Protein AF-A0A2V9G6Y2-F1 (afdb_monomer_lite)

Structure (mmCIF, N/CA/C/O backbone):
data_AF-A0A2V9G6Y2-F1
#
_entry.id   AF-A0A2V9G6Y2-F1
#
loop_
_atom_site.group_PDB
_atom_site.id
_atom_site.type_symbol
_atom_site.label_atom_id
_atom_site.label_alt_id
_atom_site.label_comp_id
_atom_site.label_asym_id
_atom_site.label_entity_id
_atom_site.label_seq_id
_atom_site.pd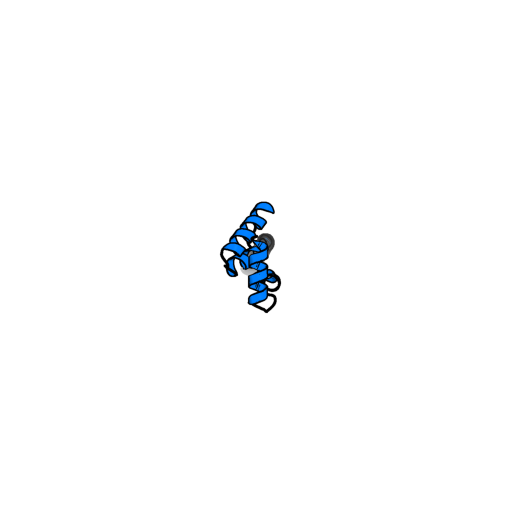bx_PDB_ins_code
_atom_site.Cartn_x
_atom_site.Cartn_y
_atom_site.Cartn_z
_atom_site.occupancy
_atom_site.B_iso_or_equiv
_atom_site.auth_seq_id
_atom_site.auth_comp_id
_atom_site.auth_asym_id
_atom_site.auth_atom_id
_atom_site.pdbx_PDB_model_num
ATOM 1 N N . MET A 1 1 ? 46.002 3.711 -72.994 1.00 53.16 1 MET A N 1
ATOM 2 C CA . MET A 1 1 ? 45.031 3.710 -71.873 1.00 53.16 1 MET A CA 1
ATOM 3 C C . MET A 1 1 ? 45.681 4.340 -70.651 1.00 53.16 1 MET A C 1
ATOM 5 O O . MET A 1 1 ? 46.838 4.048 -70.379 1.00 53.16 1 MET A O 1
ATOM 9 N N . ASN A 1 2 ? 44.997 5.282 -69.998 1.00 58.44 2 ASN A N 1
ATOM 10 C CA . ASN A 1 2 ? 45.593 6.228 -69.049 1.00 58.44 2 ASN A CA 1
ATOM 11 C C . ASN A 1 2 ? 45.296 5.803 -67.597 1.00 58.44 2 ASN A C 1
ATOM 13 O O . ASN A 1 2 ? 44.285 6.190 -67.014 1.00 58.44 2 ASN A O 1
ATOM 17 N N . LEU A 1 3 ? 46.189 4.985 -67.031 1.00 64.38 3 LEU A N 1
ATOM 18 C CA . LEU A 1 3 ? 46.064 4.371 -65.699 1.00 64.38 3 LEU A CA 1
ATOM 19 C C . LEU A 1 3 ? 45.912 5.400 -64.556 1.00 64.38 3 LEU A C 1
ATOM 21 O O . LEU A 1 3 ? 45.396 5.079 -63.486 1.00 64.38 3 LEU A O 1
ATOM 25 N N . GLY A 1 4 ? 46.345 6.647 -64.777 1.00 71.31 4 GLY A N 1
ATOM 26 C CA . GLY A 1 4 ? 46.180 7.742 -63.821 1.00 71.31 4 GLY A CA 1
ATOM 27 C C . GLY A 1 4 ? 44.725 8.188 -63.662 1.00 71.31 4 GLY A C 1
ATOM 28 O O . GLY A 1 4 ? 44.288 8.456 -62.544 1.00 71.31 4 GLY A O 1
ATOM 29 N N . MET A 1 5 ? 43.940 8.217 -64.743 1.00 68.19 5 MET A N 1
ATOM 30 C CA . MET A 1 5 ? 42.539 8.655 -64.679 1.00 68.19 5 MET A CA 1
ATOM 31 C C . MET A 1 5 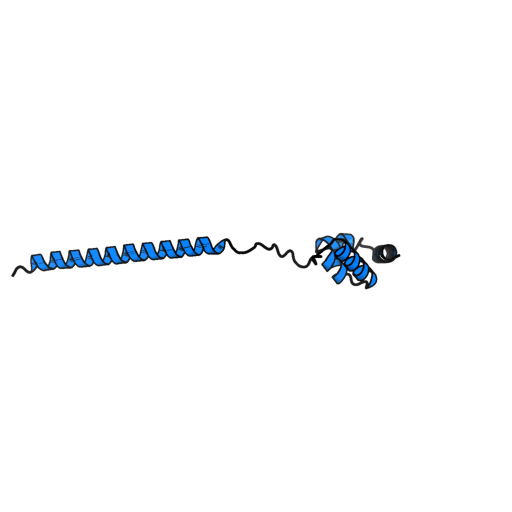? 41.649 7.635 -63.958 1.00 68.19 5 MET A C 1
ATOM 33 O O . MET A 1 5 ? 40.799 8.019 -63.156 1.00 68.19 5 MET A O 1
ATOM 37 N N . GLU A 1 6 ? 41.891 6.338 -64.154 1.00 69.94 6 GLU A N 1
ATOM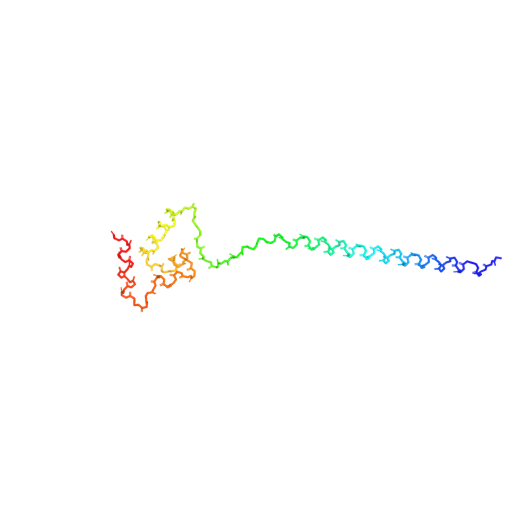 38 C CA . GLU A 1 6 ? 41.082 5.281 -63.532 1.00 69.94 6 GLU A CA 1
ATOM 39 C C . GLU A 1 6 ? 41.240 5.220 -62.006 1.00 69.94 6 GLU A C 1
ATOM 41 O O . GLU A 1 6 ? 40.258 5.031 -61.286 1.00 69.94 6 GLU A O 1
ATOM 46 N N . LYS A 1 7 ? 42.450 5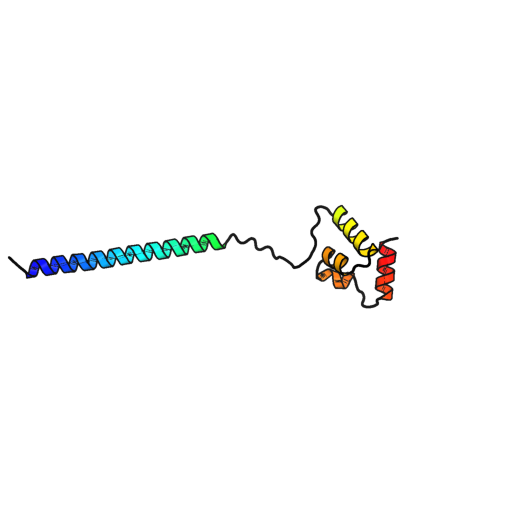.467 -61.487 1.00 76.19 7 LYS A N 1
ATOM 47 C CA . LYS A 1 7 ? 42.715 5.500 -60.038 1.00 76.19 7 LYS A CA 1
ATOM 48 C C . LYS A 1 7 ? 41.968 6.632 -59.332 1.00 76.19 7 LYS A C 1
ATOM 50 O O . LYS A 1 7 ? 41.382 6.409 -58.276 1.00 76.19 7 LYS A O 1
ATOM 55 N N . ASN A 1 8 ? 41.937 7.823 -59.930 1.00 74.56 8 ASN A N 1
ATOM 56 C CA . ASN A 1 8 ? 41.216 8.973 -59.376 1.00 74.56 8 ASN A CA 1
ATOM 57 C C . ASN A 1 8 ? 39.699 8.721 -59.324 1.00 74.56 8 ASN A C 1
ATOM 59 O O . ASN A 1 8 ? 39.041 9.042 -58.333 1.00 74.56 8 ASN A O 1
ATOM 63 N N . ILE A 1 9 ? 39.153 8.064 -60.351 1.00 79.94 9 ILE A N 1
ATOM 64 C CA . ILE A 1 9 ? 37.738 7.673 -60.404 1.00 79.94 9 ILE A CA 1
ATOM 65 C C . ILE A 1 9 ? 37.425 6.603 -59.346 1.00 79.94 9 ILE A C 1
ATOM 67 O O . ILE A 1 9 ? 36.394 6.678 -58.674 1.00 79.94 9 ILE A O 1
ATOM 71 N N . MET A 1 10 ? 38.315 5.625 -59.160 1.00 75.75 10 MET A N 1
ATOM 72 C CA . MET A 1 10 ? 38.135 4.559 -58.174 1.00 75.75 10 MET A CA 1
ATOM 73 C C . MET A 1 10 ? 38.196 5.090 -56.732 1.00 75.75 10 MET A C 1
ATOM 75 O O . MET A 1 10 ? 37.333 4.746 -55.924 1.00 75.75 10 MET A O 1
ATOM 79 N N . LEU A 1 11 ? 39.140 5.986 -56.420 1.00 79.88 11 LEU A N 1
ATOM 80 C CA . LEU A 1 11 ? 39.244 6.615 -55.097 1.00 79.88 11 LEU A CA 1
ATOM 81 C C . LEU A 1 11 ? 38.012 7.466 -54.769 1.00 79.88 11 LEU A C 1
ATOM 83 O O . LEU A 1 11 ? 37.476 7.373 -53.665 1.00 79.88 11 LEU A O 1
ATOM 87 N N . HIS A 1 12 ? 37.498 8.220 -55.744 1.00 76.12 12 HIS A N 1
ATOM 88 C CA . HIS A 1 12 ? 36.278 9.005 -55.561 1.00 76.12 12 HIS A CA 1
ATOM 89 C C . HIS A 1 12 ? 35.054 8.124 -55.247 1.00 76.12 12 HIS A C 1
ATOM 91 O O . HIS A 1 12 ? 34.224 8.472 -54.405 1.00 76.12 12 HIS A O 1
ATOM 97 N N . ARG A 1 13 ? 34.947 6.943 -55.872 1.00 79.19 13 ARG A N 1
ATOM 98 C CA . ARG A 1 13 ? 33.862 5.987 -55.586 1.00 79.19 13 ARG A CA 1
ATOM 99 C C . ARG A 1 13 ? 33.964 5.392 -54.183 1.00 79.19 13 ARG A C 1
ATOM 101 O O . ARG A 1 13 ? 32.943 5.280 -53.510 1.00 79.19 13 ARG A O 1
ATOM 108 N N . ILE A 1 14 ? 35.170 5.053 -53.728 1.00 77.81 14 ILE A N 1
ATOM 109 C CA . ILE A 1 14 ? 35.392 4.499 -52.384 1.00 77.81 14 ILE A CA 1
ATOM 110 C C . ILE A 1 14 ? 35.004 5.521 -51.310 1.00 77.81 14 ILE A C 1
ATOM 112 O O . ILE A 1 14 ? 34.242 5.184 -50.405 1.00 77.81 14 ILE A O 1
ATOM 116 N N . SER A 1 15 ? 35.440 6.777 -51.443 1.00 79.44 15 SER A N 1
ATOM 117 C CA . SER A 1 15 ? 35.083 7.839 -50.493 1.00 79.44 15 SER A CA 1
ATOM 118 C C . SER A 1 15 ? 33.569 8.058 -50.410 1.00 79.44 15 SER A C 1
ATOM 120 O O . SER A 1 15 ? 33.016 8.112 -49.313 1.00 79.44 15 SER A O 1
ATOM 122 N N . ASN A 1 16 ? 32.873 8.077 -51.552 1.00 77.00 16 ASN A N 1
ATOM 123 C CA . ASN A 1 16 ? 31.414 8.227 -51.583 1.00 77.00 16 ASN A CA 1
ATOM 124 C C . ASN A 1 16 ? 30.675 7.046 -50.929 1.00 77.00 16 ASN A C 1
ATOM 126 O O . ASN A 1 16 ? 29.693 7.254 -50.216 1.00 77.00 16 ASN A O 1
ATOM 130 N N . LEU A 1 17 ? 31.152 5.811 -51.114 1.00 75.19 17 LEU A N 1
ATOM 131 C CA . LEU A 1 17 ? 30.572 4.628 -50.467 1.00 75.19 17 LEU A CA 1
ATOM 132 C C . LEU A 1 17 ? 30.767 4.652 -48.945 1.00 75.19 17 LEU A C 1
ATOM 134 O O . LEU A 1 17 ? 29.846 4.312 -48.198 1.00 75.19 17 LEU A O 1
ATOM 138 N N . VAL A 1 18 ? 31.943 5.083 -48.480 1.00 75.69 18 VAL A N 1
ATOM 139 C CA . VAL A 1 18 ? 32.250 5.214 -47.049 1.00 75.69 18 VAL A CA 1
ATOM 140 C C . VAL A 1 18 ? 31.389 6.302 -46.406 1.00 75.69 18 VAL A C 1
ATOM 142 O O . VAL A 1 18 ? 30.792 6.069 -45.352 1.00 75.69 18 VAL A O 1
ATOM 145 N N . GLU A 1 19 ? 31.254 7.462 -47.051 1.00 76.12 19 GLU A N 1
ATOM 146 C CA . GLU A 1 19 ? 30.393 8.538 -46.558 1.00 76.12 19 GLU A CA 1
ATOM 147 C C . GLU A 1 19 ? 28.917 8.148 -46.520 1.00 76.12 19 GLU A C 1
ATOM 149 O O . GLU A 1 19 ? 28.230 8.447 -45.539 1.00 76.12 19 GLU A O 1
ATOM 154 N N . LEU A 1 20 ? 28.426 7.466 -47.558 1.00 76.69 20 LEU A N 1
ATOM 155 C CA . LEU A 1 20 ? 27.042 7.005 -47.625 1.00 76.69 20 LEU A CA 1
ATOM 156 C C . LEU A 1 20 ? 26.756 5.993 -46.513 1.00 76.69 20 LEU A C 1
ATOM 158 O O . LEU A 1 20 ? 25.763 6.126 -45.798 1.00 76.69 20 LEU A O 1
ATOM 162 N N . LYS A 1 21 ? 27.657 5.025 -46.304 1.00 76.94 21 LYS A N 1
ATOM 163 C CA . LYS A 1 21 ? 27.523 4.024 -45.240 1.00 76.94 21 LYS A CA 1
ATOM 164 C C . LYS A 1 21 ? 27.538 4.680 -43.856 1.00 76.94 21 LYS A C 1
ATOM 166 O O . LYS A 1 21 ? 26.699 4.346 -43.023 1.00 76.94 21 LYS A O 1
ATOM 171 N N . ARG A 1 22 ? 28.410 5.670 -43.624 1.00 78.62 22 ARG A N 1
ATOM 172 C CA . ARG A 1 22 ? 28.474 6.423 -42.357 1.00 78.62 22 ARG A CA 1
ATOM 173 C C . ARG A 1 22 ? 27.214 7.256 -42.108 1.00 78.62 22 ARG A C 1
ATOM 175 O O . ARG A 1 22 ? 26.666 7.201 -41.012 1.00 78.62 22 ARG A O 1
ATOM 182 N N . LYS A 1 23 ? 26.725 7.992 -43.114 1.00 77.31 23 LYS A N 1
ATOM 183 C CA . LYS A 1 23 ? 25.490 8.798 -43.021 1.00 77.31 23 LYS A CA 1
ATOM 184 C C . LYS A 1 23 ? 24.264 7.925 -42.734 1.00 77.31 23 LYS A C 1
ATOM 186 O O . LYS A 1 23 ? 23.434 8.299 -41.907 1.00 77.31 23 LYS A O 1
ATOM 191 N N . THR A 1 24 ? 24.177 6.755 -43.364 1.00 79.69 24 THR A N 1
ATOM 192 C CA . THR A 1 24 ? 23.092 5.792 -43.138 1.00 79.69 24 THR A CA 1
ATOM 193 C C . THR A 1 24 ? 23.149 5.210 -41.727 1.00 79.69 24 THR A C 1
ATOM 195 O O . THR A 1 24 ? 22.140 5.240 -41.029 1.00 79.69 24 THR A O 1
ATOM 198 N N . LEU A 1 25 ? 24.323 4.776 -41.251 1.00 79.69 25 LEU A N 1
ATOM 199 C CA . LEU A 1 25 ? 24.479 4.249 -39.889 1.00 79.69 25 LEU A CA 1
ATOM 200 C C . LEU A 1 25 ? 24.126 5.284 -38.813 1.00 79.69 25 LEU A C 1
ATOM 202 O O . LEU A 1 25 ? 23.401 4.957 -37.879 1.00 79.69 25 LEU A O 1
ATOM 206 N N . VAL A 1 26 ? 24.561 6.540 -38.964 1.00 83.00 26 VAL A N 1
ATOM 207 C CA . VAL A 1 26 ? 24.217 7.616 -38.016 1.00 83.00 26 VAL A CA 1
ATOM 208 C C . VAL A 1 26 ? 22.706 7.860 -37.978 1.00 83.00 26 VAL A C 1
ATOM 210 O O . VAL A 1 26 ? 22.140 7.979 -36.895 1.00 83.00 26 VAL A O 1
ATOM 213 N N . ARG A 1 27 ? 22.025 7.869 -39.133 1.00 82.81 27 ARG A N 1
ATOM 214 C CA . ARG A 1 27 ? 20.557 7.989 -39.185 1.00 82.81 27 ARG A CA 1
ATOM 215 C C . ARG A 1 27 ? 19.846 6.831 -38.488 1.00 82.81 27 ARG A C 1
ATOM 217 O O . ARG A 1 27 ? 18.888 7.077 -37.762 1.00 82.81 27 ARG A O 1
ATOM 224 N N . PHE A 1 28 ? 20.324 5.600 -38.668 1.00 85.06 28 PHE A N 1
ATOM 225 C CA . PHE A 1 28 ? 19.767 4.436 -37.976 1.00 85.06 28 PHE A CA 1
ATOM 226 C C . PHE A 1 28 ? 19.958 4.526 -36.462 1.00 85.06 28 PHE A C 1
ATOM 228 O O . PHE A 1 28 ? 18.997 4.336 -35.723 1.00 85.06 28 PHE A O 1
ATOM 235 N N . VAL A 1 29 ? 21.159 4.882 -35.999 1.00 85.69 29 VAL A N 1
ATOM 236 C CA . VAL A 1 29 ? 21.452 5.040 -34.567 1.00 85.69 29 VAL A CA 1
ATOM 237 C C . VAL A 1 29 ? 20.549 6.106 -33.943 1.00 85.69 29 VAL A C 1
ATOM 239 O O . VAL A 1 29 ? 19.908 5.836 -32.931 1.00 85.69 29 VAL A O 1
ATOM 242 N N . VAL A 1 30 ? 20.414 7.276 -34.577 1.00 83.81 30 VAL A N 1
ATOM 243 C CA . VAL A 1 30 ? 19.530 8.353 -34.095 1.00 83.81 30 VAL A CA 1
ATOM 244 C C . VAL A 1 30 ? 18.065 7.907 -34.064 1.00 83.81 30 VAL A C 1
ATOM 246 O O . VAL A 1 30 ? 17.371 8.174 -33.088 1.00 83.81 30 VAL A O 1
ATOM 249 N N . SER A 1 31 ? 17.598 7.184 -35.086 1.00 82.00 31 SER A N 1
ATOM 250 C CA . SER A 1 31 ? 16.220 6.680 -35.133 1.00 82.00 31 SER A CA 1
ATOM 251 C C . SER A 1 31 ? 15.930 5.646 -34.041 1.00 82.00 31 SER A C 1
ATOM 253 O O . SER A 1 31 ? 14.847 5.664 -33.462 1.00 82.00 31 SER A O 1
ATOM 255 N N . VAL A 1 32 ? 16.883 4.756 -33.747 1.00 82.50 32 VAL A N 1
ATOM 256 C CA . VAL A 1 32 ? 16.752 3.746 -32.685 1.00 82.50 32 VAL A CA 1
ATOM 257 C C . VAL A 1 32 ? 16.758 4.406 -31.307 1.00 82.50 32 VAL A C 1
ATOM 259 O O . VAL A 1 32 ? 15.905 4.090 -30.482 1.00 82.50 32 VAL A O 1
ATOM 262 N N . LEU A 1 33 ? 17.659 5.365 -31.073 1.00 79.44 33 LEU A N 1
ATOM 263 C CA . LEU A 1 33 ? 17.691 6.152 -29.835 1.00 79.44 33 LEU A CA 1
ATOM 264 C C . LEU A 1 33 ? 16.387 6.930 -29.618 1.00 79.44 33 LEU A C 1
ATOM 266 O O . LEU A 1 33 ? 15.857 6.935 -28.509 1.00 79.44 33 LEU A O 1
ATOM 270 N N . PHE A 1 34 ? 15.842 7.540 -30.672 1.00 80.12 34 PHE A N 1
ATOM 271 C CA . PHE A 1 34 ? 14.581 8.272 -30.590 1.00 80.12 34 PHE A CA 1
ATOM 272 C C . PHE A 1 34 ? 13.398 7.345 -30.270 1.00 80.12 34 PHE A C 1
ATOM 274 O O . PHE A 1 34 ? 12.625 7.627 -29.355 1.00 80.12 34 PHE A O 1
ATOM 281 N N . ALA A 1 35 ? 13.296 6.194 -30.942 1.00 77.56 35 ALA A N 1
ATOM 282 C CA . ALA A 1 35 ? 12.257 5.205 -30.656 1.00 77.56 35 ALA A CA 1
ATOM 283 C C . ALA A 1 35 ? 12.348 4.657 -29.218 1.00 77.56 35 ALA A C 1
ATOM 285 O O . ALA A 1 35 ? 11.329 4.530 -28.541 1.00 77.56 35 ALA A O 1
ATOM 286 N N . LEU A 1 36 ? 13.565 4.400 -28.727 1.00 72.25 36 LEU A N 1
ATOM 287 C CA . LEU A 1 36 ? 13.796 3.954 -27.353 1.00 72.25 36 LEU A CA 1
ATOM 288 C C . LEU A 1 36 ? 13.406 5.034 -26.329 1.00 72.25 36 LEU A C 1
ATOM 290 O O . LEU A 1 36 ? 12.811 4.714 -25.304 1.00 72.25 36 LEU A O 1
ATOM 294 N N . SER A 1 37 ? 13.670 6.314 -26.621 1.00 66.69 37 SER A N 1
ATOM 295 C CA . SER A 1 37 ? 13.291 7.421 -25.731 1.00 66.69 37 SER A CA 1
ATOM 296 C C . SER A 1 37 ? 11.778 7.617 -25.595 1.00 66.69 37 SER A C 1
ATOM 298 O O . SER A 1 37 ? 11.315 7.940 -24.506 1.00 66.69 37 SER A O 1
ATOM 300 N N . LEU A 1 38 ? 10.993 7.368 -26.651 1.00 63.94 38 LEU A N 1
ATOM 301 C CA . LEU A 1 38 ? 9.529 7.486 -26.598 1.00 63.94 38 LEU A CA 1
ATOM 302 C C . LEU A 1 38 ? 8.863 6.299 -25.878 1.00 63.94 38 LEU A C 1
ATOM 304 O O . LEU A 1 38 ? 7.810 6.471 -25.267 1.00 63.94 38 LEU A O 1
ATOM 308 N N . GLY A 1 39 ? 9.472 5.109 -25.912 1.00 62.34 39 GLY A N 1
ATOM 309 C CA . GLY A 1 39 ? 8.939 3.909 -25.257 1.00 62.34 39 GLY A CA 1
ATOM 310 C C . GLY A 1 39 ? 9.082 3.890 -23.729 1.00 62.34 39 GLY A C 1
ATOM 311 O O . GLY A 1 39 ? 8.317 3.205 -23.053 1.00 62.34 39 GLY A O 1
ATOM 312 N N . CYS A 1 40 ? 10.017 4.659 -23.162 1.00 59.31 40 CYS A N 1
ATOM 313 C CA . CYS A 1 40 ? 10.310 4.632 -21.723 1.00 59.31 40 CYS A CA 1
ATOM 314 C C . CYS A 1 40 ? 9.344 5.447 -20.842 1.00 59.31 40 CYS A C 1
ATOM 316 O O . CYS A 1 40 ? 9.456 5.380 -19.621 1.00 59.31 40 CYS A O 1
ATOM 318 N N . LEU A 1 41 ? 8.392 6.198 -21.411 1.00 59.00 41 LEU A N 1
ATOM 319 C CA . LEU A 1 41 ? 7.462 7.031 -20.627 1.00 59.00 41 LEU A CA 1
ATOM 320 C C . LEU A 1 41 ? 6.159 6.322 -20.220 1.00 59.00 41 LEU A C 1
ATOM 322 O O . LEU A 1 41 ? 5.319 6.926 -19.562 1.00 59.00 41 LEU A O 1
ATOM 326 N N . SER A 1 42 ? 5.980 5.049 -20.583 1.00 58.62 42 SER A N 1
ATOM 327 C CA . SER A 1 42 ? 4.749 4.291 -20.292 1.00 58.62 42 SER A CA 1
ATOM 328 C C . SER A 1 42 ? 4.914 3.266 -19.170 1.00 58.62 42 SER A C 1
ATOM 330 O O . SER A 1 42 ? 4.204 2.264 -19.139 1.00 58.62 42 SER A O 1
ATOM 332 N N . ALA A 1 43 ? 5.845 3.488 -18.241 1.00 60.19 43 ALA A N 1
ATOM 333 C CA . ALA A 1 43 ? 5.766 2.812 -16.955 1.00 60.19 43 ALA A CA 1
ATOM 334 C C . ALA A 1 43 ? 4.734 3.577 -16.117 1.00 60.19 43 ALA A C 1
ATOM 336 O O . ALA A 1 43 ? 4.986 4.741 -15.790 1.00 60.19 43 ALA A O 1
ATOM 337 N N . PRO A 1 44 ? 3.571 2.994 -15.772 1.00 58.38 44 PRO A N 1
ATOM 338 C CA . PRO A 1 44 ? 2.766 3.589 -14.728 1.00 58.38 44 PRO A CA 1
ATOM 339 C C . PRO A 1 44 ? 3.650 3.616 -13.484 1.00 58.38 44 PRO A C 1
ATOM 341 O O . PRO A 1 44 ? 4.069 2.572 -12.982 1.00 58.38 44 PRO A O 1
ATOM 344 N N . ILE A 1 45 ? 3.961 4.819 -13.008 1.00 56.41 45 ILE A N 1
ATOM 345 C CA . ILE A 1 45 ? 4.496 5.031 -11.668 1.00 56.41 45 ILE A CA 1
ATOM 346 C C . ILE A 1 45 ? 3.331 4.716 -10.728 1.00 56.41 45 ILE A C 1
ATOM 348 O O . ILE A 1 45 ? 2.705 5.597 -10.148 1.00 56.41 45 ILE A O 1
ATOM 352 N N . PHE A 1 46 ? 2.983 3.435 -10.613 1.00 52.47 46 PHE A N 1
ATOM 353 C CA . PHE A 1 46 ? 2.410 2.961 -9.378 1.00 52.47 46 PHE A CA 1
ATOM 354 C C . PHE A 1 46 ? 3.544 3.139 -8.384 1.00 52.47 46 PHE A C 1
ATOM 356 O O . PHE A 1 46 ? 4.483 2.344 -8.331 1.00 52.47 46 PHE A O 1
ATOM 363 N N . ALA A 1 47 ? 3.478 4.226 -7.620 1.00 52.00 47 ALA A N 1
ATOM 364 C CA . ALA A 1 47 ? 3.953 4.174 -6.259 1.00 52.00 47 ALA A CA 1
ATOM 365 C C . ALA A 1 47 ? 3.209 2.990 -5.636 1.00 52.00 47 ALA A C 1
ATOM 367 O O . ALA A 1 47 ? 2.083 3.116 -5.161 1.00 52.00 47 ALA A O 1
ATOM 368 N N . GLN A 1 48 ? 3.789 1.798 -5.756 1.00 51.50 48 GLN A N 1
ATOM 369 C CA . GLN A 1 48 ? 3.397 0.639 -4.986 1.00 51.50 48 GLN A CA 1
ATOM 370 C C . GLN A 1 48 ? 3.871 0.949 -3.570 1.00 51.50 48 GLN A C 1
ATOM 372 O O . GLN A 1 48 ? 4.846 0.383 -3.072 1.00 51.50 48 GLN A O 1
ATOM 377 N N . GLU A 1 49 ? 3.210 1.930 -2.945 1.00 52.53 49 GLU A N 1
ATOM 378 C CA . GLU A 1 49 ? 3.256 2.065 -1.512 1.00 52.53 49 GLU A CA 1
ATOM 379 C C . GLU A 1 49 ? 2.812 0.720 -0.978 1.00 52.53 49 GLU A C 1
ATOM 381 O O . GLU A 1 49 ? 1.779 0.133 -1.310 1.00 52.53 49 GLU A O 1
ATOM 386 N N . THR A 1 50 ? 3.774 0.135 -0.308 1.00 54.66 50 THR A N 1
ATOM 387 C CA . THR A 1 50 ? 3.801 -1.269 -0.023 1.00 54.66 50 THR A CA 1
ATOM 388 C C . THR A 1 50 ? 2.691 -1.546 0.992 1.00 54.66 50 THR A C 1
ATOM 390 O O . THR A 1 50 ? 2.769 -1.074 2.119 1.00 54.66 50 THR A O 1
ATOM 393 N N . ARG A 1 51 ? 1.701 -2.363 0.595 1.00 63.69 51 ARG A N 1
ATOM 394 C CA . ARG A 1 51 ? 0.775 -3.121 1.471 1.00 63.69 51 ARG A CA 1
ATOM 395 C C . ARG A 1 51 ? -0.444 -2.409 2.085 1.00 63.69 51 ARG A C 1
ATOM 397 O O . ARG A 1 51 ? -0.966 -2.938 3.059 1.00 63.69 51 ARG A O 1
ATOM 404 N N . GLN A 1 52 ? -0.969 -1.316 1.529 1.00 74.94 52 GLN A N 1
ATOM 405 C CA . GLN A 1 52 ? -2.324 -0.882 1.911 1.00 74.94 52 GLN A CA 1
ATOM 406 C C . GLN A 1 52 ? -3.388 -1.524 1.007 1.00 74.94 52 GLN A C 1
ATOM 408 O O . GLN A 1 52 ? -3.318 -1.454 -0.220 1.00 74.94 52 GLN A O 1
ATOM 413 N N . ARG A 1 53 ? -4.376 -2.182 1.611 1.00 82.88 53 ARG A N 1
ATOM 414 C CA . ARG A 1 53 ? -5.489 -2.845 0.936 1.00 82.88 53 ARG A CA 1
ATOM 415 C C . ARG A 1 53 ? -6.448 -1.780 0.423 1.00 82.88 53 ARG A C 1
ATOM 417 O O . ARG A 1 53 ? -6.911 -0.930 1.179 1.00 82.88 53 ARG A O 1
ATOM 424 N N . THR A 1 54 ? -6.755 -1.831 -0.866 1.00 85.25 54 THR A N 1
ATOM 425 C CA . THR A 1 54 ? -7.723 -0.926 -1.482 1.00 85.25 54 THR A CA 1
ATOM 426 C C . THR A 1 54 ? -9.115 -1.547 -1.459 1.00 85.25 54 THR A C 1
ATOM 428 O O . THR A 1 54 ? -9.280 -2.764 -1.571 1.00 85.25 54 THR A O 1
ATOM 431 N N . PHE A 1 55 ? -10.133 -0.703 -1.307 1.00 86.31 55 PHE A N 1
ATOM 432 C CA . PHE A 1 55 ? -11.529 -1.122 -1.248 1.00 86.31 55 PHE A CA 1
ATOM 433 C C . PHE A 1 55 ? -12.349 -0.347 -2.272 1.00 86.31 55 PHE A C 1
ATOM 435 O O . PHE A 1 55 ? -12.143 0.846 -2.474 1.00 86.31 55 PHE A O 1
ATOM 442 N N . ALA A 1 56 ? -13.318 -1.020 -2.892 1.00 86.56 56 ALA A N 1
ATOM 443 C CA . ALA A 1 56 ? -14.200 -0.413 -3.890 1.00 86.56 56 ALA A CA 1
ATOM 444 C C . ALA A 1 56 ? -15.194 0.607 -3.295 1.00 86.56 56 ALA A C 1
ATOM 446 O O . ALA A 1 56 ? -15.859 1.326 -4.035 1.00 86.56 56 ALA A O 1
ATOM 447 N N . SER A 1 57 ? -15.335 0.655 -1.965 1.00 91.00 57 SER A N 1
ATOM 448 C CA . SER A 1 57 ? -16.181 1.621 -1.261 1.00 91.00 57 SER A CA 1
ATOM 449 C C . SER A 1 57 ? -15.738 1.803 0.191 1.00 91.00 57 SER A C 1
ATOM 451 O O . SER A 1 57 ? -15.120 0.911 0.777 1.00 91.00 57 SER A O 1
ATOM 453 N N . ALA A 1 58 ? -16.134 2.928 0.794 1.00 89.69 58 ALA A N 1
ATOM 454 C CA . ALA A 1 58 ? -15.928 3.181 2.218 1.00 89.69 58 ALA A CA 1
ATOM 455 C C . ALA A 1 58 ? -16.604 2.114 3.099 1.00 89.69 58 ALA A C 1
ATOM 457 O O . ALA A 1 58 ? -15.996 1.628 4.043 1.00 89.69 58 ALA A O 1
ATOM 458 N N . ALA A 1 59 ? -17.815 1.669 2.743 1.00 90.75 59 ALA A N 1
ATOM 459 C CA . ALA A 1 59 ? -18.528 0.631 3.488 1.00 90.75 59 ALA A CA 1
ATOM 460 C C . ALA A 1 59 ? -17.771 -0.710 3.510 1.00 90.75 59 ALA A C 1
ATOM 462 O O . ALA A 1 59 ? -17.759 -1.396 4.531 1.00 90.75 59 ALA A O 1
ATOM 463 N N . ALA A 1 60 ? -17.125 -1.078 2.399 1.00 89.69 60 ALA A N 1
ATOM 464 C CA . ALA A 1 60 ? -16.291 -2.275 2.336 1.00 89.69 60 ALA A CA 1
ATOM 465 C C . ALA A 1 60 ? -15.026 -2.136 3.200 1.00 89.69 60 ALA A C 1
ATOM 467 O O . ALA A 1 60 ? -14.659 -3.089 3.883 1.00 89.69 60 ALA A O 1
ATOM 468 N N . ALA A 1 61 ? -14.405 -0.952 3.222 1.00 90.88 61 ALA A N 1
ATOM 469 C CA . ALA A 1 61 ? -13.252 -0.674 4.078 1.00 90.88 61 ALA A CA 1
ATOM 470 C C . ALA A 1 61 ? -13.615 -0.731 5.571 1.00 90.88 61 ALA A C 1
ATOM 472 O O . ALA A 1 61 ? -12.930 -1.397 6.341 1.00 90.88 61 ALA A O 1
ATOM 473 N N . SER A 1 62 ? -14.721 -0.094 5.976 1.00 90.94 62 SER A N 1
ATOM 474 C CA . SER A 1 62 ? -15.182 -0.099 7.370 1.00 90.94 62 SER A CA 1
ATOM 475 C C . SER A 1 62 ? -15.511 -1.506 7.865 1.00 90.94 62 SER A C 1
ATOM 477 O O . SER A 1 62 ? -15.122 -1.862 8.972 1.00 90.94 62 SER A O 1
ATOM 479 N N . ARG A 1 63 ? -16.176 -2.328 7.038 1.00 91.88 63 ARG A N 1
ATOM 480 C CA . ARG A 1 63 ? -16.449 -3.737 7.370 1.00 91.88 63 ARG A CA 1
ATOM 481 C C . ARG A 1 63 ? -15.165 -4.539 7.532 1.00 91.88 63 ARG A C 1
ATOM 483 O O . ARG A 1 63 ? -15.010 -5.227 8.528 1.00 91.88 63 ARG A O 1
ATOM 490 N N . ALA A 1 64 ? -14.226 -4.396 6.600 1.00 91.12 64 ALA A N 1
ATOM 491 C CA . ALA A 1 64 ? -12.951 -5.094 6.691 1.00 91.12 64 ALA A CA 1
ATOM 492 C C . ALA A 1 64 ? -12.153 -4.689 7.940 1.00 91.12 64 ALA A C 1
ATOM 494 O O . ALA A 1 64 ? -11.521 -5.544 8.553 1.00 91.12 64 ALA A O 1
ATOM 495 N N . LEU A 1 65 ? -12.184 -3.408 8.327 1.00 89.88 65 LEU A N 1
ATOM 496 C CA . LEU A 1 65 ? -11.534 -2.938 9.551 1.00 89.88 65 LEU A CA 1
ATOM 497 C C . LEU A 1 65 ? -12.208 -3.528 10.796 1.00 89.88 65 LEU A C 1
ATOM 499 O O . LEU A 1 65 ? -11.518 -3.990 11.695 1.00 89.88 65 LEU A O 1
ATOM 503 N N . PHE A 1 66 ? -13.541 -3.557 10.834 1.00 90.81 66 PHE A N 1
ATOM 504 C CA . PHE A 1 66 ? -14.302 -4.168 11.925 1.00 90.81 66 PHE A CA 1
ATOM 505 C C . PHE A 1 66 ? -13.976 -5.657 12.093 1.00 90.81 66 PHE A C 1
ATOM 507 O O . PHE A 1 66 ? -13.661 -6.101 13.197 1.00 90.81 66 PHE A O 1
ATOM 514 N N . ASP A 1 67 ? -13.960 -6.407 10.991 1.00 91.31 67 ASP A N 1
ATOM 515 C CA . ASP A 1 67 ? -13.607 -7.828 10.996 1.00 91.31 67 ASP A CA 1
ATOM 516 C C . ASP A 1 67 ? -12.153 -8.040 11.463 1.00 91.31 67 ASP A C 1
ATOM 518 O O . ASP A 1 67 ? -11.867 -8.958 12.235 1.00 91.31 67 ASP A O 1
ATOM 522 N N . ALA A 1 68 ? -11.233 -7.161 11.049 1.00 89.75 68 ALA A N 1
ATOM 523 C CA . ALA A 1 68 ? -9.835 -7.202 11.471 1.00 89.75 68 ALA A CA 1
ATOM 524 C C . ALA A 1 68 ? -9.686 -6.977 12.984 1.00 89.75 68 ALA A C 1
ATOM 526 O O . ALA A 1 68 ? -9.031 -7.777 13.657 1.00 89.75 68 ALA A O 1
ATOM 527 N N . MET A 1 69 ? -10.360 -5.961 13.533 1.00 88.62 69 MET A N 1
ATOM 528 C CA . MET A 1 69 ? -10.368 -5.692 14.976 1.00 88.62 69 MET A CA 1
ATOM 529 C C . MET A 1 69 ? -10.943 -6.875 15.766 1.00 88.62 69 MET A C 1
ATOM 531 O O . MET A 1 69 ? -10.380 -7.251 16.792 1.00 88.62 69 MET A O 1
ATOM 535 N N . GLN A 1 70 ? -12.002 -7.518 15.261 1.00 88.12 70 GLN A N 1
ATOM 536 C CA . GLN A 1 70 ? -12.597 -8.702 15.889 1.00 88.12 70 GLN A CA 1
ATOM 537 C C . GLN A 1 70 ? -11.658 -9.915 15.887 1.00 88.12 70 GLN A C 1
ATOM 539 O O . GLN A 1 70 ? -11.586 -10.646 16.875 1.00 88.12 70 GLN A O 1
ATOM 544 N N . SER A 1 71 ? -10.916 -10.122 14.798 1.00 84.88 71 SER A N 1
ATOM 545 C CA . SER A 1 71 ? -9.945 -11.218 14.691 1.00 84.88 71 SER A CA 1
ATOM 546 C C . SER A 1 71 ? -8.697 -11.033 15.564 1.00 84.88 71 SER A C 1
ATOM 548 O O . SER A 1 71 ? -7.929 -11.980 15.713 1.00 84.88 71 SER A O 1
ATOM 550 N N . GLN A 1 72 ? -8.501 -9.837 16.139 1.00 79.12 72 GLN A N 1
ATOM 551 C CA . GLN A 1 72 ? -7.294 -9.433 16.874 1.00 79.12 72 GLN A CA 1
ATOM 552 C C . GLN A 1 72 ? -5.998 -9.592 16.059 1.00 79.12 72 GLN A C 1
ATOM 554 O O . GLN A 1 72 ? -4.903 -9.646 16.617 1.00 79.12 72 GLN A O 1
ATOM 559 N N . ASP A 1 73 ? -6.110 -9.649 14.731 1.00 81.75 73 ASP A N 1
ATOM 560 C CA . ASP A 1 73 ? -4.973 -9.754 13.830 1.00 81.75 73 ASP A CA 1
ATOM 561 C C . ASP A 1 73 ? -4.482 -8.350 13.454 1.00 81.75 73 ASP A C 1
ATOM 563 O O . ASP A 1 73 ? -4.994 -7.690 12.541 1.00 81.75 73 ASP A O 1
ATOM 567 N N . GLU A 1 74 ? -3.457 -7.883 14.169 1.00 81.25 74 GLU A N 1
ATOM 568 C CA . GLU A 1 74 ? -2.814 -6.596 13.895 1.00 81.25 74 GLU A CA 1
ATOM 569 C C . GLU A 1 74 ? -2.279 -6.492 12.465 1.00 81.25 74 GLU A C 1
ATOM 571 O O . GLU A 1 74 ? -2.279 -5.402 11.893 1.00 81.25 74 GLU A O 1
ATOM 576 N N . GLN A 1 75 ? -1.848 -7.599 11.852 1.00 82.56 75 GLN A N 1
ATOM 577 C CA . GLN A 1 75 ? -1.322 -7.569 10.488 1.00 82.56 75 GLN A CA 1
ATOM 578 C C . GLN A 1 75 ? -2.433 -7.278 9.484 1.00 82.56 75 GLN A C 1
ATOM 580 O O . GLN A 1 75 ? -2.218 -6.550 8.510 1.00 82.56 75 GLN A O 1
ATOM 585 N N . VAL A 1 76 ? -3.635 -7.806 9.724 1.00 85.7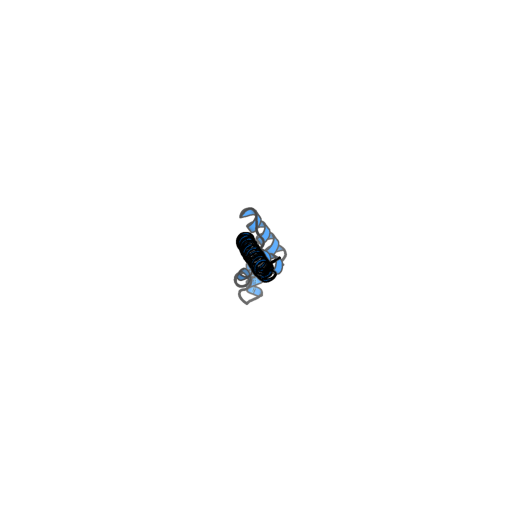5 76 VAL A N 1
ATOM 586 C CA . VAL A 1 76 ? -4.802 -7.508 8.891 1.00 85.75 76 VAL A CA 1
ATOM 587 C C . VAL A 1 76 ? -5.202 -6.045 9.065 1.00 85.75 76 VAL A C 1
ATOM 589 O O . VAL A 1 76 ? -5.365 -5.358 8.055 1.00 85.75 76 VAL A O 1
ATOM 592 N N . SER A 1 77 ? -5.262 -5.530 10.295 1.00 86.56 77 SER A N 1
ATOM 593 C CA . SER A 1 77 ? -5.564 -4.113 10.554 1.00 86.56 77 SER A CA 1
ATOM 594 C C . SER A 1 77 ? -4.528 -3.168 9.930 1.00 86.56 77 SER A C 1
ATOM 596 O O . SER A 1 77 ? -4.899 -2.207 9.252 1.00 86.56 77 SER A O 1
ATOM 598 N N . LEU A 1 78 ? -3.233 -3.478 10.050 1.00 88.06 78 LEU A N 1
ATOM 599 C CA . LEU A 1 78 ? -2.149 -2.732 9.399 1.00 88.06 78 LEU A CA 1
ATOM 600 C C . LEU A 1 78 ? -2.249 -2.785 7.876 1.00 88.06 78 LEU A C 1
ATOM 602 O O . LEU A 1 78 ? -2.008 -1.782 7.210 1.00 88.06 78 LEU A O 1
ATOM 606 N N . SER A 1 79 ? -2.644 -3.927 7.307 1.00 86.44 79 SER A N 1
ATOM 607 C CA . SER A 1 79 ? -2.847 -4.028 5.860 1.00 86.44 79 SER A CA 1
ATOM 608 C C . SER A 1 79 ? -3.986 -3.134 5.370 1.00 86.44 79 SER A C 1
ATOM 610 O O . SER A 1 79 ? -3.962 -2.704 4.227 1.00 86.44 79 SER A O 1
ATOM 612 N N . ILE A 1 80 ? -4.982 -2.829 6.204 1.00 89.75 80 ILE A N 1
ATOM 613 C CA . ILE A 1 80 ? -6.132 -1.985 5.842 1.00 89.75 80 ILE A CA 1
ATOM 614 C C . ILE A 1 80 ? -5.786 -0.499 5.984 1.00 89.75 80 ILE A C 1
ATOM 616 O O . ILE A 1 80 ? -6.095 0.296 5.094 1.00 89.75 80 ILE A O 1
ATOM 620 N N . LEU A 1 81 ? -5.123 -0.131 7.083 1.00 88.06 81 LEU A N 1
ATOM 621 C CA . LEU A 1 81 ? -4.755 1.254 7.396 1.00 88.06 81 LEU A CA 1
ATOM 622 C C . LEU A 1 81 ? -3.487 1.724 6.668 1.00 88.06 81 LEU A C 1
ATOM 624 O O . LEU A 1 81 ? -3.298 2.922 6.480 1.00 88.06 81 LEU A O 1
ATOM 628 N N . GLY A 1 82 ? -2.637 0.791 6.237 1.00 85.12 82 GLY A N 1
ATOM 629 C CA . GLY A 1 82 ? -1.351 1.076 5.612 1.00 85.12 82 GLY A CA 1
ATOM 630 C C . GLY A 1 82 ? -0.208 1.246 6.624 1.00 85.12 82 GLY A C 1
ATOM 631 O O . GLY A 1 82 ? -0.406 1.129 7.835 1.00 85.12 82 GLY A O 1
ATOM 632 N N . PRO A 1 83 ? 1.019 1.526 6.145 1.00 79.19 83 PRO A N 1
ATOM 633 C CA . PRO A 1 83 ? 2.225 1.571 6.978 1.00 79.19 83 PRO A CA 1
ATOM 634 C C . PRO A 1 83 ? 2.190 2.652 8.071 1.00 79.19 83 PRO A C 1
ATOM 636 O O . PRO A 1 83 ? 2.785 2.459 9.129 1.00 79.19 83 PRO A O 1
ATOM 639 N N . ALA A 1 84 ? 1.459 3.750 7.852 1.00 80.75 84 ALA A N 1
ATOM 640 C CA . ALA A 1 84 ? 1.233 4.792 8.857 1.00 80.75 84 ALA A CA 1
ATOM 641 C C . ALA A 1 84 ? 0.191 4.395 9.926 1.00 80.75 84 ALA A C 1
ATOM 643 O O . ALA A 1 84 ? 0.098 5.033 10.969 1.00 80.75 84 ALA A O 1
ATOM 644 N N . GLY A 1 85 ? -0.576 3.322 9.708 1.00 82.94 85 GLY A N 1
ATOM 645 C CA . GLY A 1 85 ? -1.627 2.870 10.623 1.00 82.94 85 GLY A CA 1
ATOM 646 C C . GLY A 1 85 ? -1.121 2.286 11.942 1.00 82.94 85 GLY A C 1
ATOM 647 O O . GLY A 1 85 ? -1.914 2.094 12.858 1.00 82.94 85 GLY A O 1
ATOM 648 N N . LYS A 1 86 ? 0.184 2.015 12.067 1.00 84.75 86 LYS A N 1
ATOM 649 C CA . LYS A 1 86 ? 0.771 1.445 13.288 1.00 84.75 86 LYS A CA 1
ATOM 650 C C . LYS A 1 86 ? 0.631 2.365 14.496 1.00 84.75 86 LYS A C 1
ATOM 652 O O . LYS A 1 86 ? 0.331 1.884 15.579 1.00 84.75 86 LYS A O 1
ATOM 657 N N . GLU A 1 87 ? 0.796 3.668 14.296 1.00 83.44 87 GLU A N 1
ATOM 658 C CA . GLU A 1 87 ? 0.639 4.670 15.360 1.00 83.44 87 GLU A CA 1
ATOM 659 C C . GLU A 1 87 ? -0.821 4.821 15.812 1.00 83.44 87 GLU A C 1
ATOM 661 O O . GLU A 1 87 ? -1.084 5.340 16.888 1.00 83.44 87 GLU A O 1
ATOM 666 N N . ILE A 1 88 ? -1.776 4.355 14.999 1.00 84.25 88 ILE A N 1
ATOM 667 C CA . ILE A 1 88 ? -3.209 4.351 15.325 1.00 84.25 88 ILE A CA 1
ATOM 668 C C . ILE A 1 88 ? -3.594 3.063 16.066 1.00 84.25 88 ILE A C 1
ATOM 670 O O . ILE A 1 88 ? -4.534 3.061 16.853 1.00 84.25 88 ILE A O 1
ATOM 674 N N . LEU A 1 89 ? -2.888 1.960 15.797 1.00 84.44 89 LEU A N 1
ATOM 675 C CA . LEU A 1 89 ? -3.165 0.651 16.392 1.00 84.44 89 LEU A CA 1
ATOM 676 C C . LEU A 1 89 ? -2.493 0.431 17.745 1.00 84.44 89 LEU A C 1
ATOM 678 O O . LEU A 1 89 ? -2.973 -0.419 18.491 1.00 84.44 89 LEU A O 1
ATOM 682 N N . SER A 1 90 ? -1.406 1.153 18.036 1.00 86.69 90 SER A N 1
ATOM 683 C CA . SER A 1 90 ? -0.704 1.024 19.308 1.00 86.69 90 SER A CA 1
ATOM 684 C C . SER A 1 90 ? -0.363 2.373 19.930 1.00 86.69 90 SER A C 1
ATOM 686 O O . SER A 1 90 ? 0.401 3.154 19.357 1.00 86.69 90 SER A O 1
ATOM 688 N N . SER A 1 91 ? -0.891 2.612 21.131 1.00 86.75 91 SER A N 1
ATOM 689 C CA . SER A 1 91 ? -0.543 3.740 22.000 1.00 86.75 91 SER A CA 1
ATOM 690 C C . SER A 1 91 ? 0.804 3.543 22.704 1.00 86.75 91 SER A C 1
ATOM 692 O O . SER A 1 91 ? 1.390 4.496 23.220 1.00 86.75 91 SER A O 1
ATOM 694 N N . GLY A 1 92 ? 1.317 2.306 22.705 1.00 86.44 92 GLY A N 1
ATOM 695 C CA . GLY A 1 92 ? 2.463 1.874 23.502 1.00 86.44 92 GLY A CA 1
ATOM 696 C C . GLY A 1 92 ? 2.073 1.180 24.812 1.00 86.44 92 GLY A C 1
ATOM 697 O O . GLY A 1 92 ? 2.959 0.623 25.464 1.00 86.44 92 GLY A O 1
ATOM 698 N N . ASP A 1 93 ? 0.782 1.156 25.171 1.00 90.19 93 ASP A N 1
ATOM 699 C CA . ASP A 1 93 ? 0.234 0.356 26.271 1.00 90.19 93 ASP A CA 1
ATOM 700 C C . ASP A 1 93 ? -0.674 -0.768 25.724 1.00 90.19 93 ASP A C 1
ATOM 702 O O . ASP A 1 93 ? -1.761 -0.502 25.210 1.00 90.19 93 ASP A O 1
ATOM 706 N N . PRO A 1 94 ? -0.284 -2.049 25.873 1.00 87.38 94 PRO A N 1
ATOM 707 C CA . PRO A 1 94 ? -1.059 -3.168 25.340 1.00 87.38 94 PRO A CA 1
ATOM 708 C C . PRO A 1 94 ? -2.445 -3.334 25.986 1.00 87.38 94 PRO A C 1
ATOM 710 O O . PRO A 1 94 ? -3.326 -3.945 25.375 1.00 87.38 94 PRO A O 1
ATOM 713 N N . THR A 1 95 ? -2.646 -2.831 27.209 1.00 90.69 95 THR A N 1
ATOM 714 C CA . THR A 1 95 ? -3.940 -2.868 27.908 1.00 90.69 95 THR A CA 1
ATOM 715 C C . THR A 1 95 ? -4.887 -1.850 27.294 1.00 90.69 95 THR A C 1
ATOM 717 O O . THR A 1 95 ? -5.997 -2.208 26.907 1.00 90.69 95 THR A O 1
ATOM 720 N N . GLU A 1 96 ? -4.417 -0.612 27.126 1.00 90.50 96 GLU A N 1
ATOM 721 C CA . GLU A 1 96 ? -5.172 0.456 26.464 1.00 90.50 96 GLU A CA 1
ATOM 722 C C . GLU A 1 96 ? -5.520 0.068 25.022 1.00 90.50 96 GLU A C 1
ATOM 724 O O . GLU A 1 96 ? -6.672 0.195 24.609 1.00 90.50 96 GLU A O 1
ATOM 729 N N . ASP A 1 97 ? -4.563 -0.505 24.287 1.00 89.44 97 ASP A N 1
ATOM 730 C CA . ASP A 1 97 ? -4.778 -0.986 22.922 1.00 89.44 97 ASP A CA 1
ATOM 731 C C . ASP A 1 97 ? -5.858 -2.083 22.874 1.00 89.44 97 ASP A C 1
ATOM 733 O O . ASP A 1 97 ? -6.666 -2.146 21.944 1.00 89.44 97 ASP A O 1
ATOM 737 N N . SER A 1 98 ? -5.896 -2.964 23.878 1.00 87.50 98 SER A N 1
ATOM 738 C CA . SER A 1 98 ? -6.911 -4.017 23.975 1.00 87.50 98 SER A CA 1
ATOM 739 C C . SER A 1 98 ? -8.296 -3.476 24.297 1.00 87.50 98 SER A C 1
ATOM 741 O O . SER A 1 98 ? -9.270 -3.893 23.664 1.00 87.50 98 SER A O 1
ATOM 743 N N . ASP A 1 99 ? -8.385 -2.538 25.233 1.00 89.31 99 ASP A N 1
ATOM 744 C CA . ASP A 1 99 ? -9.644 -1.901 25.607 1.00 89.31 99 ASP A CA 1
ATOM 745 C C . ASP A 1 99 ? -10.196 -1.056 24.451 1.00 89.31 99 ASP A C 1
ATOM 747 O O . ASP A 1 99 ? -11.390 -1.124 24.148 1.00 89.31 99 ASP A O 1
ATOM 751 N N . ALA A 1 100 ? -9.329 -0.337 23.730 1.00 88.69 100 ALA A N 1
ATOM 752 C CA . ALA A 1 100 ? -9.694 0.426 22.540 1.00 88.69 100 ALA A CA 1
ATOM 753 C C . ALA A 1 100 ? -10.244 -0.477 21.423 1.00 88.69 100 ALA A C 1
ATOM 755 O O . ALA A 1 100 ? -11.275 -0.162 20.823 1.00 88.69 100 ALA A O 1
ATOM 756 N N . ARG A 1 101 ? -9.610 -1.632 21.169 1.00 88.31 101 ARG A N 1
ATOM 757 C CA . ARG A 1 101 ? -10.125 -2.621 20.205 1.00 88.31 101 ARG A CA 1
ATOM 758 C C . ARG A 1 101 ? -11.471 -3.189 20.637 1.00 88.31 101 ARG A C 1
ATOM 760 O O . ARG A 1 101 ? -12.369 -3.295 19.807 1.00 88.31 101 ARG A O 1
ATOM 767 N N . ALA A 1 102 ? -11.628 -3.535 21.913 1.00 88.12 102 ALA A N 1
ATOM 768 C CA . ALA A 1 102 ? -12.889 -4.055 22.433 1.00 88.12 102 ALA A CA 1
ATOM 769 C C . ALA A 1 102 ? -14.021 -3.019 22.312 1.00 88.12 102 ALA A C 1
ATOM 771 O O . ALA A 1 102 ? -15.115 -3.357 21.862 1.00 88.12 102 ALA A O 1
ATOM 772 N N . GLY A 1 103 ? -13.736 -1.754 22.634 1.00 87.44 103 GLY A N 1
ATOM 773 C CA . GLY A 1 103 ? -14.677 -0.641 22.502 1.00 87.44 103 GLY A CA 1
ATOM 774 C C . GLY A 1 103 ? -15.052 -0.302 21.057 1.00 87.44 103 GLY A C 1
ATOM 775 O O . GLY A 1 103 ? -16.123 0.242 20.821 1.00 87.44 103 GLY A O 1
ATOM 776 N N . PHE A 1 104 ? -14.212 -0.644 20.080 1.00 87.50 104 PHE A N 1
ATOM 777 C CA . PHE A 1 104 ? -14.523 -0.456 18.660 1.00 87.50 104 PHE A CA 1
ATOM 778 C C . PHE A 1 104 ? -15.551 -1.469 18.123 1.00 87.50 104 PHE A C 1
ATOM 780 O O . PHE A 1 104 ? -16.207 -1.209 17.115 1.00 87.50 104 PHE A O 1
ATOM 787 N N . ILE A 1 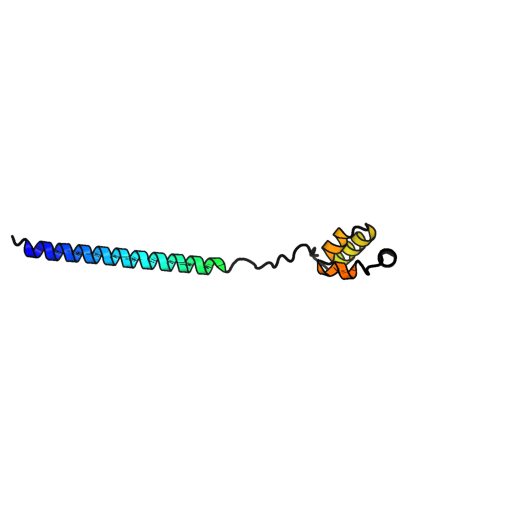105 ? -15.666 -2.639 18.762 1.00 85.81 105 ILE A N 1
ATOM 788 C CA . ILE A 1 105 ? -16.493 -3.762 18.287 1.00 85.81 105 ILE A CA 1
ATOM 789 C C . ILE A 1 105 ? -17.882 -3.781 18.958 1.00 85.81 105 ILE A C 1
ATOM 791 O O . ILE A 1 105 ? -18.789 -4.448 18.452 1.00 85.81 105 ILE A O 1
ATOM 795 N N . VAL A 1 106 ? -18.047 -3.076 20.085 1.00 79.44 106 VAL A N 1
ATOM 796 C CA . VAL A 1 106 ? -19.274 -3.035 20.907 1.00 79.44 106 VAL A CA 1
ATOM 797 C C . VAL A 1 106 ? -20.214 -1.901 20.502 1.00 79.44 106 VAL A C 1
ATOM 799 O O . VAL A 1 106 ? -21.443 -2.133 20.562 1.00 79.44 106 VAL A O 1
#

Radius of gyration: 35.15 Å; chains: 1; bounding box: 66×20×100 Å

Secondary structure (DSSP, 8-state):
--HHHHHHHHHHHHHHHHHHHHHHHHHHHHHHHHHHHHHTT--------TTPPP-SSHHHHHHHHHHHHHHT-HHHHHHHH-GGGHHHH--S-HHHHHHHHHHHH-

Sequence (106 aa):
MNLGMEKNIMLHRISNLVELKRKTLVRFVVSVLFALSLGCLSAPIFAQETRQRTFASAAAASRALFDAMQSQDEQVSLSILGPAGKEILSSGDPTEDSDARAGFIV

Foldseek 3Di:
DDPVVVVVVVVVVVVVVVVVVVVVVVVVVVVVVVVVVVVPPPDPPPPPLDQADDDPDPVRLLVQCLVCLVVVPVSSNCSNVDPVCPVVQDPPDVVVSNVVSVVSND

pLDDT: mean 79.18, std 10.97, range [51.5, 91.88]